Protein AF-A0A9Q4QYL6-F1 (afdb_monomer_lite)

Radius of gyration: 16.59 Å; chains: 1; bounding box: 46×30×39 Å

Foldseek 3Di:
DDPCPCVVVVPQDPVNVVVVVVVLVVLVVLLQVQLCVQLVDDNPDSVLLSVLSVPDDPVLSVLSNVCSNVLSVPPPDSVPSDDSNVCSNVVSSPDPSPD

Structure (mmCIF, N/CA/C/O backbone):
data_AF-A0A9Q4QYL6-F1
#
_entry.id   AF-A0A9Q4QYL6-F1
#
loop_
_atom_site.group_PDB
_atom_site.id
_atom_site.type_symbol
_atom_site.label_atom_id
_atom_site.label_alt_id
_atom_site.label_comp_id
_atom_site.label_asym_id
_atom_site.label_entity_id
_atom_site.label_seq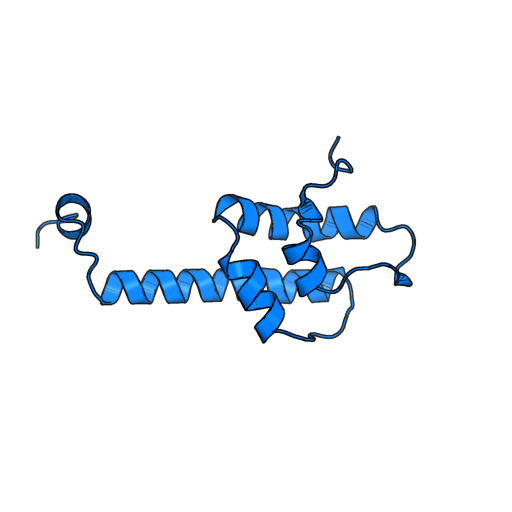_id
_atom_site.pdbx_PDB_ins_code
_atom_site.Cartn_x
_atom_site.Cartn_y
_atom_site.Cartn_z
_atom_site.occupancy
_atom_site.B_iso_or_equiv
_atom_site.auth_seq_id
_atom_site.auth_comp_id
_atom_site.auth_asym_id
_atom_site.auth_atom_id
_atom_site.pdbx_PDB_model_num
ATOM 1 N N . HIS A 1 1 ? -30.473 17.596 16.532 1.00 58.88 1 HIS A N 1
ATOM 2 C CA . HIS A 1 1 ? -29.278 16.796 16.208 1.00 58.88 1 HIS A CA 1
ATOM 3 C C . HIS A 1 1 ? -28.068 17.640 16.588 1.00 58.88 1 HIS A C 1
ATOM 5 O O . HIS A 1 1 ? -27.962 18.751 16.084 1.00 58.88 1 HIS A O 1
ATOM 11 N N . ILE A 1 2 ? -27.265 17.219 17.570 1.00 56.31 2 ILE A N 1
ATOM 12 C CA . ILE A 1 2 ? -26.062 17.962 17.978 1.00 56.31 2 ILE A CA 1
ATOM 13 C C . ILE A 1 2 ? -24.934 17.498 17.062 1.00 56.31 2 ILE A C 1
ATOM 15 O O . ILE A 1 2 ? -24.538 16.336 17.123 1.00 56.31 2 ILE A O 1
ATOM 19 N N . ASN A 1 3 ? -24.439 18.390 16.206 1.00 58.41 3 ASN A N 1
ATOM 20 C CA . ASN A 1 3 ? -23.266 18.102 15.387 1.00 58.41 3 ASN A CA 1
ATOM 21 C C . ASN A 1 3 ? -22.078 17.796 16.312 1.00 58.41 3 ASN A C 1
ATOM 23 O O . ASN A 1 3 ? -21.848 18.522 17.279 1.00 58.41 3 ASN A O 1
ATOM 27 N N . ASN A 1 4 ? -21.313 16.748 15.993 1.00 62.00 4 ASN A N 1
ATOM 28 C CA . ASN A 1 4 ? -20.089 16.340 16.696 1.00 62.00 4 ASN A CA 1
ATOM 29 C C . ASN A 1 4 ? -20.252 15.599 18.047 1.00 62.00 4 ASN A C 1
ATOM 31 O O . ASN A 1 4 ? -19.261 15.428 18.753 1.00 62.00 4 ASN A O 1
ATOM 35 N N . TYR A 1 5 ? -21.443 15.108 18.417 1.00 65.88 5 TYR A N 1
ATOM 36 C CA . TYR A 1 5 ? -21.636 14.323 19.656 1.00 65.88 5 TYR A CA 1
ATOM 37 C C . TYR A 1 5 ? -20.708 13.090 19.747 1.00 65.88 5 TYR A C 1
ATOM 39 O O . TYR A 1 5 ? -20.103 12.831 20.790 1.00 65.88 5 TYR A O 1
ATOM 47 N N . ASP A 1 6 ? -20.514 12.393 18.628 1.00 67.75 6 ASP A N 1
ATOM 48 C CA . ASP A 1 6 ? -19.638 11.221 18.505 1.00 67.75 6 ASP A CA 1
ATOM 49 C C . ASP A 1 6 ? -18.153 11.552 18.763 1.00 67.75 6 ASP A C 1
ATOM 51 O O . ASP A 1 6 ? -17.402 10.714 19.263 1.00 67.75 6 ASP A O 1
ATOM 55 N N . PHE A 1 7 ? -17.724 12.785 18.459 1.00 62.66 7 PHE A N 1
ATOM 56 C CA . PHE A 1 7 ? -16.352 13.256 18.684 1.00 62.66 7 PHE A CA 1
ATOM 57 C C . PHE A 1 7 ? -16.066 13.496 20.173 1.00 62.66 7 PHE A C 1
ATOM 59 O O . PHE A 1 7 ? -15.002 13.125 20.660 1.00 62.66 7 PHE A O 1
ATOM 66 N N . TRP A 1 8 ? -17.027 14.061 20.913 1.00 60.59 8 TRP A N 1
ATOM 67 C CA . TRP A 1 8 ? -16.876 14.366 22.345 1.00 60.59 8 TRP A CA 1
ATOM 68 C C . TRP A 1 8 ? -17.076 13.156 23.260 1.00 60.59 8 TRP A C 1
ATOM 70 O O . TRP A 1 8 ? -16.551 13.130 24.369 1.00 60.59 8 TRP A O 1
ATOM 80 N N . THR A 1 9 ? -17.832 12.153 22.812 1.00 71.12 9 THR A N 1
ATOM 81 C CA . THR A 1 9 ? -18.150 10.963 23.618 1.00 71.12 9 THR A CA 1
ATOM 82 C C . THR A 1 9 ? -17.261 9.761 23.309 1.00 71.12 9 THR A C 1
ATOM 84 O O . THR A 1 9 ? -17.292 8.775 24.042 1.00 71.12 9 THR A O 1
ATOM 87 N N . GLY A 1 10 ? -16.485 9.799 22.218 1.00 65.75 10 GLY A N 1
ATOM 88 C CA . GLY A 1 10 ? -15.724 8.644 21.725 1.00 65.75 10 GLY A CA 1
ATOM 89 C C . GLY A 1 10 ? -16.609 7.493 21.222 1.00 65.75 10 GLY A C 1
ATOM 90 O O . GLY A 1 10 ? -16.106 6.478 20.730 1.00 65.75 10 GLY A O 1
ATOM 91 N N . CYS A 1 11 ? -17.932 7.644 21.300 1.00 65.50 11 CYS A N 1
ATOM 92 C CA . CYS A 1 11 ? -18.914 6.717 20.773 1.00 65.50 11 CYS A CA 1
ATOM 93 C C . CYS A 1 11 ? -19.117 7.021 19.290 1.00 65.50 11 CYS A C 1
ATOM 95 O O . CYS A 1 11 ? -20.054 7.704 18.902 1.00 65.50 11 CYS A O 1
ATOM 97 N N . ILE A 1 12 ? -18.212 6.513 18.453 1.00 69.19 12 ILE A N 1
ATOM 98 C CA . ILE A 1 12 ? -18.393 6.556 16.999 1.00 69.19 12 ILE A CA 1
ATOM 99 C C . ILE A 1 12 ? -19.633 5.722 16.662 1.00 69.19 12 ILE A C 1
ATOM 101 O O . ILE A 1 12 ? -19.633 4.513 16.942 1.00 69.19 12 ILE A O 1
ATOM 105 N N . SER A 1 13 ? -20.642 6.358 16.065 1.00 78.69 13 SER A N 1
ATOM 106 C CA . SER A 1 13 ? -21.838 5.692 15.549 1.00 78.69 13 SER A CA 1
ATOM 107 C C . SER A 1 13 ? -21.483 4.523 14.612 1.00 78.69 13 SER A C 1
ATOM 109 O O . SER A 1 13 ? -20.441 4.548 13.941 1.00 78.69 13 SER A O 1
ATOM 111 N N . PRO A 1 14 ? -22.298 3.453 14.572 1.00 77.25 14 PRO A N 1
ATOM 112 C CA . PRO A 1 14 ? -22.118 2.349 13.628 1.00 77.25 14 PRO A CA 1
ATOM 113 C C . PRO A 1 14 ? -21.946 2.828 12.181 1.00 77.25 14 PRO A C 1
ATOM 115 O O . PRO A 1 14 ? -21.085 2.314 11.471 1.00 77.25 14 PRO A O 1
ATOM 118 N N . GLU A 1 15 ? -22.692 3.861 11.790 1.00 79.00 15 GLU A N 1
ATOM 119 C CA . GLU A 1 15 ? -22.642 4.510 10.482 1.00 79.00 15 GLU A CA 1
ATOM 120 C C . GLU A 1 15 ? -21.251 5.090 10.200 1.00 79.00 15 GLU A C 1
ATOM 122 O O . GLU A 1 15 ? -20.618 4.718 9.214 1.00 79.00 15 GLU A O 1
ATOM 127 N N . ALA A 1 16 ? -20.702 5.896 11.114 1.00 77.00 16 ALA A N 1
ATOM 128 C CA . ALA A 1 16 ? -19.365 6.468 10.955 1.00 77.00 16 ALA A CA 1
ATOM 129 C C . ALA A 1 16 ? -18.244 5.405 10.984 1.00 77.00 16 ALA A C 1
ATOM 131 O O . ALA A 1 16 ? -17.163 5.605 10.422 1.00 77.00 16 ALA A O 1
ATOM 132 N N . ARG A 1 17 ? -18.462 4.246 11.627 1.00 73.62 17 ARG A N 1
ATOM 133 C CA . ARG A 1 17 ? -17.533 3.101 11.537 1.00 73.62 17 ARG A CA 1
ATOM 134 C C . ARG A 1 17 ? -17.592 2.432 10.167 1.00 73.62 17 ARG A C 1
ATOM 136 O O . ARG A 1 17 ? -16.546 2.032 9.656 1.00 73.62 17 ARG A O 1
ATOM 143 N N . GLU A 1 18 ? -18.784 2.290 9.601 1.00 77.62 18 GLU A N 1
ATOM 144 C CA . GLU A 1 18 ? -18.997 1.701 8.279 1.00 77.62 18 GLU A CA 1
ATOM 145 C C . GLU A 1 18 ? -18.411 2.598 7.182 1.00 77.62 18 GLU A C 1
ATOM 147 O O . GLU A 1 18 ? -17.665 2.120 6.329 1.00 77.62 18 GLU A O 1
ATOM 152 N N . GLU A 1 19 ? -18.629 3.912 7.277 1.00 74.62 19 GLU A N 1
ATOM 153 C CA . GLU A 1 19 ? -18.024 4.914 6.392 1.00 74.62 19 GLU A CA 1
ATOM 154 C C . GLU A 1 19 ? -16.497 4.841 6.412 1.00 74.62 19 GLU A C 1
ATOM 156 O O . GLU A 1 19 ? -15.871 4.766 5.359 1.00 74.62 19 GLU A O 1
ATOM 161 N N . LYS A 1 20 ? -15.879 4.754 7.598 1.00 74.00 20 LYS A N 1
ATOM 162 C CA . LYS A 1 20 ? -14.419 4.603 7.716 1.00 74.00 20 LYS A CA 1
ATOM 163 C C . LYS A 1 20 ? -13.898 3.302 7.105 1.00 74.00 20 LYS A C 1
ATOM 165 O O . LYS A 1 20 ? -12.790 3.282 6.573 1.00 74.00 20 LYS A O 1
ATOM 170 N N . LYS A 1 21 ? -14.645 2.196 7.199 1.00 75.38 21 LYS A N 1
ATOM 171 C CA . LYS A 1 21 ? -14.266 0.933 6.536 1.00 75.38 21 LYS A CA 1
ATOM 172 C C . LYS A 1 21 ? -14.382 1.050 5.020 1.00 75.38 21 LYS A C 1
ATOM 174 O O . LYS A 1 21 ? -13.513 0.546 4.313 1.00 75.38 21 LYS A O 1
ATOM 179 N N . LYS A 1 22 ? -15.436 1.714 4.542 1.00 78.19 22 LYS A N 1
ATOM 180 C CA . LYS A 1 22 ? -15.665 1.969 3.122 1.00 78.19 22 LYS A CA 1
ATOM 181 C C . LYS A 1 22 ? -14.562 2.852 2.539 1.00 78.19 22 LYS A C 1
ATOM 183 O O . LYS A 1 22 ? -13.921 2.423 1.589 1.00 78.19 22 LYS A O 1
ATOM 188 N N . GLU A 1 23 ? -14.260 3.981 3.184 1.00 78.44 23 GLU A N 1
ATOM 189 C CA . GLU A 1 23 ? -13.144 4.876 2.836 1.00 78.44 23 GLU A CA 1
ATOM 190 C C . GLU A 1 23 ? -11.832 4.082 2.739 1.00 78.44 23 GLU A C 1
ATOM 192 O O . GLU A 1 23 ? -11.162 4.104 1.713 1.00 78.44 23 GLU A O 1
ATOM 197 N N . LYS A 1 24 ? -11.492 3.290 3.767 1.00 75.31 24 LYS A N 1
ATOM 198 C CA . LYS A 1 24 ? -10.278 2.455 3.749 1.00 75.31 24 LYS A CA 1
ATOM 199 C C . LYS A 1 24 ? -10.243 1.455 2.594 1.00 75.31 24 LYS A C 1
ATOM 201 O O . LYS A 1 24 ? -9.163 1.186 2.070 1.00 75.31 24 LYS A O 1
ATOM 206 N N . SER A 1 25 ? -11.389 0.884 2.220 1.00 82.75 25 SER A N 1
ATOM 207 C CA . SER A 1 25 ? -11.458 -0.018 1.070 1.00 82.75 25 SER A CA 1
ATOM 208 C C . SER A 1 25 ? -11.238 0.728 -0.242 1.00 82.75 25 SER A C 1
ATOM 210 O O . SER A 1 25 ? -10.457 0.252 -1.055 1.00 82.75 25 SER A O 1
ATOM 212 N N . GLU A 1 26 ? -11.868 1.889 -0.423 1.00 91.75 26 GLU A N 1
ATOM 213 C CA . GLU A 1 26 ? -11.745 2.696 -1.643 1.00 91.75 26 GLU A CA 1
ATOM 214 C C . GLU A 1 26 ? -10.296 3.155 -1.868 1.00 91.75 26 GLU A C 1
ATOM 216 O O . GLU A 1 26 ? -9.777 3.029 -2.975 1.00 91.75 26 GLU A O 1
ATOM 221 N N . VAL A 1 27 ? -9.593 3.598 -0.816 1.00 94.88 27 VAL A N 1
ATOM 222 C CA . VAL A 1 27 ? -8.178 4.002 -0.939 1.00 94.88 27 VAL A CA 1
ATOM 223 C C . VAL A 1 27 ? -7.272 2.803 -1.245 1.00 94.88 27 VAL A C 1
ATOM 225 O O . VAL A 1 27 ? -6.352 2.921 -2.057 1.00 94.88 27 VAL A O 1
ATOM 228 N N . PHE A 1 28 ? -7.536 1.631 -0.654 1.00 96.69 28 PHE A N 1
ATOM 229 C CA . PHE A 1 28 ? -6.809 0.414 -1.025 1.00 96.69 28 PHE A CA 1
ATOM 230 C C . PHE A 1 28 ? -7.009 0.071 -2.502 1.00 96.69 28 PHE A C 1
ATOM 232 O O . PHE A 1 28 ? -6.050 -0.316 -3.163 1.00 96.69 28 PHE A O 1
ATOM 239 N N . ASP A 1 29 ? -8.230 0.196 -3.019 1.00 96.62 29 ASP A N 1
ATOM 240 C CA . ASP A 1 29 ? -8.528 -0.133 -4.412 1.00 96.62 29 ASP A CA 1
ATOM 241 C C . ASP A 1 29 ? -7.796 0.832 -5.370 1.00 96.62 29 ASP A C 1
ATOM 243 O O . ASP A 1 29 ? -7.209 0.378 -6.353 1.00 96.62 29 ASP A O 1
ATOM 247 N N . VAL A 1 30 ? -7.679 2.123 -5.019 1.00 97.19 30 VAL A N 1
ATOM 248 C CA . VAL A 1 30 ? -6.829 3.095 -5.743 1.00 97.19 30 VAL A CA 1
ATOM 249 C C . VAL A 1 30 ? -5.363 2.660 -5.761 1.00 97.19 30 VAL A C 1
ATOM 251 O O . VAL A 1 30 ? -4.740 2.630 -6.824 1.00 97.19 30 VAL A O 1
ATOM 254 N N . PHE A 1 31 ? -4.803 2.296 -4.602 1.00 97.69 31 PHE A N 1
ATOM 255 C CA . PHE A 1 31 ? -3.448 1.744 -4.532 1.00 97.69 31 PHE A CA 1
ATOM 256 C C . PHE A 1 31 ? -3.312 0.496 -5.411 1.00 97.69 31 PHE A C 1
ATOM 258 O O . PHE A 1 31 ? -2.355 0.363 -6.173 1.00 97.69 31 PHE A O 1
ATOM 265 N N . TRP A 1 32 ? -4.272 -0.420 -5.308 1.00 97.62 32 TRP A N 1
ATOM 266 C CA . TRP A 1 32 ? -4.246 -1.711 -5.974 1.00 97.62 32 TRP A CA 1
ATOM 267 C C . TRP A 1 32 ? -4.262 -1.568 -7.491 1.00 97.62 32 TRP A C 1
ATOM 269 O O . TRP A 1 32 ? -3.508 -2.257 -8.180 1.00 97.62 32 TRP A O 1
ATOM 279 N N . ASP A 1 33 ? -5.085 -0.669 -8.015 1.00 96.88 33 ASP A N 1
ATOM 280 C CA . ASP A 1 33 ? -5.168 -0.420 -9.446 1.00 96.88 33 ASP A CA 1
ATOM 281 C C . ASP A 1 33 ? -3.922 0.305 -9.951 1.00 96.88 33 ASP A C 1
ATOM 283 O O . ASP A 1 33 ? -3.255 -0.220 -10.848 1.00 96.88 33 ASP A O 1
ATOM 287 N N . LYS A 1 34 ? -3.526 1.409 -9.300 1.00 96.81 34 LYS A N 1
ATOM 288 C CA . LYS A 1 34 ? -2.341 2.183 -9.697 1.00 96.81 34 LYS A CA 1
ATOM 289 C C . LYS A 1 34 ? -1.073 1.331 -9.675 1.00 96.81 34 LYS A C 1
ATOM 291 O O . LYS A 1 34 ? -0.300 1.348 -10.626 1.00 96.81 34 LYS A O 1
ATOM 296 N N . TYR A 1 35 ? -0.874 0.526 -8.629 1.00 96.56 35 TYR A N 1
ATOM 297 C CA . TYR A 1 35 ? 0.306 -0.332 -8.514 1.00 96.56 35 TYR A CA 1
ATOM 298 C C . TYR A 1 35 ? 0.443 -1.287 -9.698 1.00 96.56 35 TYR A C 1
ATOM 300 O O . TYR A 1 35 ? 1.522 -1.415 -10.271 1.00 96.56 35 TYR A O 1
ATOM 308 N N . HIS A 1 36 ? -0.640 -1.967 -10.076 1.00 96.00 36 HIS A N 1
ATOM 309 C CA . HIS A 1 36 ? -0.579 -2.970 -11.138 1.00 96.00 36 HIS A CA 1
ATOM 310 C C . HIS A 1 36 ? -0.578 -2.345 -12.535 1.00 96.00 36 HIS A C 1
ATOM 312 O O . HIS A 1 36 ? 0.000 -2.942 -13.443 1.00 96.00 36 HIS A O 1
ATOM 318 N N . GLU A 1 37 ? -1.156 -1.153 -12.700 1.00 95.25 37 GLU A N 1
ATOM 319 C CA . GLU A 1 37 ? -1.026 -0.356 -13.921 1.00 95.25 37 GLU A CA 1
ATOM 320 C C . GLU A 1 37 ? 0.428 0.083 -14.143 1.00 95.25 37 GLU A C 1
ATOM 322 O O . GLU A 1 37 ? 0.993 -0.187 -15.202 1.00 95.25 37 GLU A O 1
ATOM 327 N N . THR A 1 38 ? 1.074 0.664 -13.125 1.00 93.75 38 THR A N 1
ATOM 328 C CA . THR A 1 38 ? 2.465 1.129 -13.225 1.00 93.75 38 THR A CA 1
ATOM 329 C C . THR A 1 38 ? 3.452 -0.030 -13.370 1.00 93.75 38 THR A C 1
ATOM 331 O O . THR A 1 38 ? 4.308 -0.020 -14.250 1.00 93.75 38 THR A O 1
ATOM 334 N N . MET A 1 39 ? 3.337 -1.055 -12.522 1.00 91.00 39 MET A N 1
ATOM 335 C CA . MET A 1 39 ? 4.318 -2.145 -12.438 1.00 91.00 39 MET A CA 1
ATOM 336 C C . MET A 1 39 ? 4.133 -3.221 -13.520 1.00 91.00 39 MET A C 1
ATOM 338 O O . MET A 1 39 ? 4.985 -4.102 -13.656 1.00 91.00 39 MET A O 1
ATOM 342 N N . GLN A 1 40 ? 3.005 -3.201 -14.244 1.00 89.56 40 GLN A N 1
ATOM 343 C CA . GLN A 1 40 ? 2.609 -4.206 -15.244 1.00 89.56 40 GLN A CA 1
ATOM 344 C C . GLN A 1 40 ? 2.703 -5.654 -14.723 1.00 89.5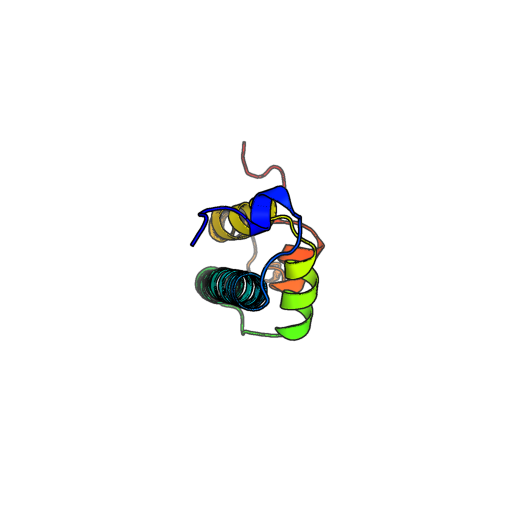6 40 GLN A C 1
ATOM 346 O O . GLN A 1 40 ? 3.062 -6.591 -15.442 1.00 89.56 40 GLN A O 1
ATOM 351 N N . LYS A 1 41 ? 2.397 -5.854 -13.435 1.00 86.06 41 LYS A N 1
ATOM 352 C CA . LYS A 1 41 ? 2.364 -7.172 -12.785 1.00 86.06 41 LYS A CA 1
ATOM 353 C C . LYS A 1 41 ? 0.923 -7.685 -12.684 1.00 86.06 41 LYS A C 1
ATOM 355 O O . LYS A 1 41 ? -0.011 -6.890 -12.595 1.00 86.06 41 LYS A O 1
ATOM 360 N N . PRO A 1 42 ? 0.708 -9.011 -12.649 1.00 89.81 42 PRO A N 1
ATOM 361 C CA . PRO A 1 42 ? -0.613 -9.566 -12.386 1.00 89.81 42 PRO A CA 1
ATOM 362 C C . PRO A 1 42 ? -1.053 -9.296 -10.941 1.00 89.81 42 PRO A C 1
ATOM 364 O O . PRO A 1 42 ? -0.259 -9.394 -10.005 1.00 89.81 42 PRO A O 1
ATOM 367 N N . LYS A 1 43 ? -2.350 -9.029 -10.758 1.00 93.56 43 LYS A N 1
ATOM 368 C CA . LYS A 1 43 ? -3.002 -8.841 -9.452 1.00 93.56 43 LYS A CA 1
ATOM 369 C C . LYS A 1 43 ? -2.994 -10.148 -8.649 1.00 93.56 43 LYS A C 1
ATOM 371 O O . LYS A 1 43 ? -3.891 -10.976 -8.790 1.00 93.56 43 LYS A O 1
ATOM 376 N N . GLN A 1 44 ? -1.976 -10.349 -7.809 1.00 91.69 44 GLN A N 1
ATOM 377 C CA . GLN A 1 44 ? -1.780 -11.571 -7.014 1.00 91.69 44 GLN A CA 1
ATOM 378 C C . GLN A 1 44 ? -1.722 -11.289 -5.511 1.00 91.69 44 GLN A C 1
ATOM 380 O O . GLN A 1 44 ? -1.203 -10.271 -5.068 1.00 91.69 44 GLN A O 1
ATOM 385 N N . TYR A 1 45 ? -2.195 -12.243 -4.704 1.00 93.69 45 TYR A N 1
ATOM 386 C CA . TYR A 1 45 ? -2.127 -12.178 -3.239 1.00 93.69 45 TYR A CA 1
ATOM 387 C C . TYR A 1 45 ? -2.847 -10.965 -2.616 1.00 93.69 45 TYR A C 1
ATOM 389 O O . TYR A 1 45 ? -2.393 -10.434 -1.603 1.00 93.69 45 TYR A O 1
ATOM 397 N N . VAL A 1 46 ? -4.001 -10.562 -3.163 1.00 95.12 46 VAL A N 1
ATOM 398 C CA . VAL A 1 46 ? -4.801 -9.417 -2.673 1.00 95.12 46 VAL A CA 1
ATOM 399 C C . VAL A 1 46 ? -5.077 -9.470 -1.164 1.00 95.12 46 VAL A C 1
ATOM 401 O O . VAL A 1 46 ? -4.932 -8.466 -0.474 1.00 95.12 46 VAL A O 1
ATOM 404 N N . ALA A 1 47 ? -5.379 -10.651 -0.611 1.00 95.50 47 ALA A N 1
ATOM 405 C CA . ALA A 1 47 ? -5.616 -10.816 0.825 1.00 95.50 47 ALA A CA 1
ATOM 406 C C . ALA A 1 47 ? -4.362 -10.518 1.664 1.00 95.50 47 ALA A C 1
ATOM 408 O O . ALA A 1 47 ? -4.460 -9.971 2.760 1.00 95.50 47 ALA A O 1
ATOM 409 N N . ARG A 1 48 ? -3.173 -10.856 1.150 1.00 96.94 48 ARG A N 1
ATOM 410 C CA . ARG A 1 48 ? -1.901 -10.518 1.796 1.00 96.94 48 ARG A CA 1
ATOM 411 C C . ARG A 1 48 ? -1.622 -9.022 1.676 1.00 96.94 48 ARG A C 1
ATOM 413 O O . ARG A 1 48 ? -1.250 -8.418 2.669 1.00 96.94 48 ARG A O 1
ATOM 420 N N . ALA A 1 49 ? -1.848 -8.429 0.505 1.00 96.69 49 ALA A N 1
ATOM 421 C CA . ALA A 1 49 ? -1.670 -6.995 0.300 1.00 96.69 49 ALA A CA 1
ATOM 422 C C . ALA A 1 49 ? -2.588 -6.165 1.212 1.00 96.69 49 ALA A C 1
ATOM 424 O O . ALA A 1 49 ? -2.094 -5.254 1.863 1.00 96.69 49 ALA A O 1
ATOM 425 N N . ARG A 1 50 ? -3.872 -6.533 1.361 1.00 96.12 50 ARG A N 1
ATOM 426 C CA . ARG A 1 50 ? -4.782 -5.875 2.321 1.00 96.12 50 ARG A CA 1
ATOM 427 C C . ARG A 1 50 ? -4.279 -5.964 3.757 1.00 96.12 50 ARG A C 1
ATOM 429 O O . ARG A 1 50 ? -4.269 -4.965 4.458 1.00 96.12 50 ARG A O 1
ATOM 436 N N . ARG A 1 51 ? -3.793 -7.135 4.182 1.00 96.44 51 ARG A N 1
ATOM 437 C CA . ARG A 1 51 ? -3.226 -7.296 5.531 1.00 96.44 51 ARG A CA 1
ATOM 438 C C . ARG A 1 51 ? -2.017 -6.401 5.780 1.00 96.44 51 ARG A C 1
ATOM 440 O O . ARG A 1 51 ? -1.847 -5.952 6.905 1.00 96.44 51 ARG A O 1
ATOM 447 N N . GLU A 1 52 ? -1.157 -6.198 4.784 1.00 97.75 52 GLU A N 1
ATOM 448 C CA . GLU A 1 52 ? -0.022 -5.277 4.919 1.00 97.75 52 GLU A CA 1
ATOM 449 C C . GLU A 1 52 ? -0.479 -3.813 4.858 1.00 97.75 52 GLU A C 1
ATOM 451 O O . GLU A 1 52 ? -0.015 -3.003 5.652 1.00 97.75 52 GLU A O 1
ATOM 456 N N . TRP A 1 53 ? -1.452 -3.491 4.003 1.00 97.31 53 TRP A N 1
ATOM 457 C CA . TRP A 1 53 ? -2.064 -2.163 3.898 1.00 97.31 53 TRP A CA 1
ATOM 458 C C . TRP A 1 53 ? -2.714 -1.693 5.204 1.00 97.31 53 TRP A C 1
ATOM 460 O O . TRP A 1 53 ? -2.533 -0.549 5.617 1.00 97.31 53 TRP A O 1
ATOM 470 N N . ASP A 1 54 ? -3.432 -2.585 5.888 1.00 94.88 54 ASP A N 1
ATOM 471 C CA . ASP A 1 54 ? -4.126 -2.282 7.144 1.00 94.88 54 ASP A CA 1
ATOM 472 C C . ASP A 1 54 ? -3.170 -1.955 8.306 1.00 94.88 54 ASP A C 1
ATOM 474 O O . ASP A 1 54 ? -3.609 -1.409 9.320 1.00 94.88 54 ASP A O 1
ATOM 478 N N . LYS A 1 55 ? -1.874 -2.276 8.174 1.00 95.62 55 LYS A N 1
ATOM 479 C CA . LYS A 1 55 ? -0.834 -1.928 9.158 1.00 95.62 55 LYS A CA 1
ATOM 480 C C . LYS A 1 55 ? -0.270 -0.520 8.961 1.00 95.62 55 LYS A C 1
ATOM 482 O O . LYS A 1 55 ? 0.413 -0.034 9.858 1.00 95.62 55 LYS A O 1
ATOM 487 N N . LEU A 1 56 ? -0.507 0.097 7.805 1.00 95.38 56 LEU A N 1
ATOM 488 C CA . LEU A 1 56 ? 0.014 1.417 7.466 1.00 95.38 56 LEU A CA 1
ATOM 489 C C . LEU A 1 56 ? -0.852 2.529 8.072 1.00 95.38 56 LEU A C 1
ATOM 491 O O . LEU A 1 56 ? -2.074 2.386 8.196 1.00 95.38 56 LEU A O 1
ATOM 495 N N . THR A 1 57 ? -0.231 3.657 8.422 1.00 94.44 57 THR A N 1
ATOM 496 C CA . THR A 1 57 ? -0.979 4.881 8.761 1.00 94.44 57 THR A CA 1
ATOM 497 C C . THR A 1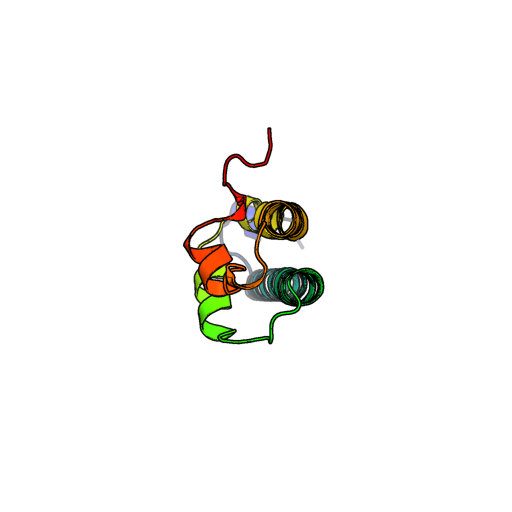 57 ? -1.616 5.497 7.509 1.00 94.44 57 THR A C 1
ATOM 499 O O . THR A 1 57 ? -1.270 5.130 6.387 1.00 94.44 57 THR A O 1
ATOM 502 N N . LYS A 1 58 ? -2.549 6.451 7.667 1.00 92.81 58 LYS A N 1
ATOM 503 C CA . LYS A 1 58 ? -3.151 7.143 6.508 1.00 92.81 58 LYS A CA 1
ATOM 504 C C . LYS A 1 58 ? -2.085 7.862 5.671 1.00 92.81 58 LYS A C 1
ATOM 506 O O . LYS A 1 58 ? -2.159 7.865 4.447 1.00 92.81 58 LYS A O 1
ATOM 511 N N . GLU A 1 59 ? -1.084 8.427 6.334 1.00 94.38 59 GLU A N 1
ATOM 512 C CA . GLU A 1 59 ? 0.047 9.106 5.707 1.00 94.38 59 GLU A CA 1
ATOM 513 C C . GLU A 1 59 ? 0.897 8.108 4.919 1.00 94.38 59 GLU A C 1
ATOM 515 O O . GLU A 1 59 ? 1.165 8.329 3.745 1.00 94.38 59 GLU A O 1
ATOM 520 N N . GLU A 1 60 ? 1.244 6.965 5.519 1.00 95.75 60 GLU A N 1
ATOM 521 C CA . GLU A 1 60 ? 2.006 5.913 4.839 1.00 95.75 60 GLU A CA 1
ATOM 522 C C . GLU A 1 60 ? 1.254 5.322 3.643 1.00 95.75 60 GLU A C 1
ATOM 524 O O . GLU A 1 60 ? 1.867 5.048 2.618 1.00 95.75 60 GLU A O 1
ATOM 529 N N . GLN A 1 61 ? -0.067 5.158 3.744 1.00 96.81 61 GLN A N 1
ATOM 530 C CA . GLN A 1 61 ? -0.917 4.726 2.631 1.00 96.81 61 GLN A CA 1
ATOM 531 C C . GLN A 1 61 ? -0.868 5.718 1.466 1.00 96.81 61 GLN A C 1
ATOM 533 O O . GLN A 1 61 ? -0.715 5.313 0.313 1.00 96.81 61 GLN A O 1
ATOM 538 N N . GLN A 1 62 ? -0.956 7.017 1.758 1.00 96.06 62 GLN A N 1
ATOM 539 C CA . GLN A 1 62 ? -0.865 8.047 0.729 1.00 96.06 62 GLN A CA 1
ATOM 540 C C . GLN A 1 62 ? 0.534 8.092 0.102 1.00 96.06 62 GLN A C 1
ATOM 542 O O . GLN A 1 62 ? 0.653 8.127 -1.123 1.00 96.06 62 GLN A O 1
ATOM 547 N N . THR A 1 63 ? 1.592 8.024 0.912 1.00 95.75 63 THR A N 1
ATOM 548 C CA . THR A 1 63 ? 2.980 7.952 0.434 1.00 95.75 63 THR A CA 1
ATOM 549 C C . THR A 1 63 ? 3.200 6.719 -0.445 1.00 95.75 63 THR A C 1
ATOM 551 O O . THR A 1 63 ? 3.778 6.825 -1.525 1.00 95.75 63 THR A O 1
ATOM 554 N N . ALA A 1 64 ? 2.651 5.567 -0.050 1.00 96.62 64 ALA A N 1
ATOM 555 C CA . ALA A 1 64 ? 2.702 4.336 -0.830 1.00 96.62 64 ALA A CA 1
ATOM 556 C C . ALA A 1 64 ? 2.013 4.453 -2.196 1.00 96.62 64 ALA A C 1
ATOM 558 O O . ALA A 1 64 ? 2.405 3.750 -3.114 1.00 96.62 64 ALA A O 1
ATOM 559 N N . ILE A 1 65 ? 0.999 5.311 -2.358 1.00 96.88 65 ILE A N 1
ATOM 560 C CA . ILE A 1 65 ? 0.357 5.585 -3.658 1.00 96.88 65 ILE A CA 1
ATOM 561 C C . ILE A 1 65 ? 1.171 6.593 -4.479 1.00 96.88 65 ILE A C 1
ATOM 563 O O . ILE A 1 65 ? 1.296 6.465 -5.705 1.00 96.88 65 ILE A O 1
ATOM 567 N N . ASN A 1 66 ? 1.707 7.615 -3.816 1.00 95.19 66 ASN A N 1
ATOM 568 C CA . ASN A 1 66 ? 2.445 8.693 -4.465 1.00 95.19 66 ASN A CA 1
ATOM 569 C C . ASN A 1 66 ? 3.750 8.175 -5.080 1.00 95.19 66 ASN A C 1
ATOM 571 O O . ASN A 1 66 ? 4.043 8.491 -6.229 1.00 95.19 66 ASN A O 1
ATOM 575 N N . HIS A 1 67 ? 4.478 7.315 -4.365 1.00 94.31 67 HIS A N 1
ATOM 576 C CA . HIS A 1 67 ? 5.818 6.869 -4.760 1.00 94.31 67 HIS A CA 1
ATOM 577 C C . HIS A 1 67 ? 5.828 5.560 -5.573 1.00 94.31 67 HIS A C 1
ATOM 579 O O . HIS A 1 67 ? 6.876 4.941 -5.743 1.00 94.31 67 HIS A O 1
ATOM 585 N N . ILE A 1 68 ? 4.681 5.089 -6.085 1.00 94.50 68 ILE A N 1
ATOM 586 C CA . ILE A 1 68 ? 4.630 3.883 -6.941 1.00 94.50 68 ILE A CA 1
ATOM 587 C C . ILE A 1 68 ? 5.486 4.076 -8.196 1.00 94.50 68 ILE A C 1
ATOM 589 O O . ILE A 1 68 ? 6.296 3.214 -8.533 1.00 94.50 68 ILE A O 1
ATOM 593 N N . GLU A 1 69 ? 5.303 5.205 -8.880 1.00 92.06 69 GLU A N 1
ATOM 594 C CA . GLU A 1 69 ? 6.019 5.535 -10.116 1.00 92.06 69 GLU A CA 1
ATOM 595 C C . GLU A 1 69 ? 7.508 5.732 -9.863 1.00 92.06 69 GLU A C 1
ATOM 597 O O . GLU A 1 69 ? 8.337 5.205 -10.595 1.00 92.06 69 GLU A O 1
ATOM 602 N N . GLU A 1 70 ? 7.856 6.421 -8.785 1.00 89.94 70 GLU A N 1
ATOM 603 C CA . GLU A 1 70 ? 9.244 6.645 -8.404 1.00 89.94 70 GLU A CA 1
ATOM 604 C C . GLU A 1 70 ? 9.987 5.338 -8.128 1.00 89.94 70 GLU A C 1
ATOM 606 O O . GLU A 1 70 ? 11.068 5.111 -8.672 1.00 89.94 70 GLU A O 1
ATOM 611 N N . VAL A 1 71 ? 9.383 4.429 -7.358 1.00 89.75 71 VAL A N 1
ATOM 612 C CA . VAL A 1 71 ? 9.965 3.102 -7.121 1.00 89.75 71 VAL A CA 1
ATOM 613 C C . VAL A 1 71 ? 10.084 2.315 -8.427 1.00 89.75 71 VAL A C 1
ATOM 615 O O . VAL A 1 71 ? 11.067 1.599 -8.619 1.00 89.75 71 VAL A O 1
ATOM 618 N N . TYR A 1 72 ? 9.128 2.455 -9.348 1.00 90.31 72 TYR A N 1
ATOM 619 C CA . TYR A 1 72 ? 9.213 1.833 -10.668 1.00 90.31 72 TYR A CA 1
ATOM 620 C C . TYR A 1 72 ? 10.394 2.376 -11.486 1.00 90.31 72 TYR A C 1
ATOM 622 O O . TYR A 1 72 ? 11.193 1.583 -11.979 1.00 90.31 72 TYR A O 1
ATOM 630 N N . TYR A 1 73 ? 10.561 3.700 -11.576 1.00 88.25 73 TYR A N 1
ATOM 631 C CA . TYR A 1 73 ? 11.647 4.324 -12.342 1.00 88.25 73 TYR A CA 1
ATOM 632 C C . TYR A 1 73 ? 13.042 4.024 -11.782 1.00 88.25 73 TYR A C 1
ATOM 634 O O . TYR A 1 73 ? 13.988 3.885 -12.553 1.00 88.25 73 TYR A O 1
ATOM 642 N N . HIS A 1 74 ? 13.170 3.863 -10.464 1.00 86.25 74 HIS A N 1
ATOM 643 C CA . HIS A 1 74 ? 14.437 3.499 -9.821 1.00 86.25 74 HIS A CA 1
ATOM 644 C C . HIS A 1 74 ? 14.715 1.989 -9.821 1.00 86.25 74 HIS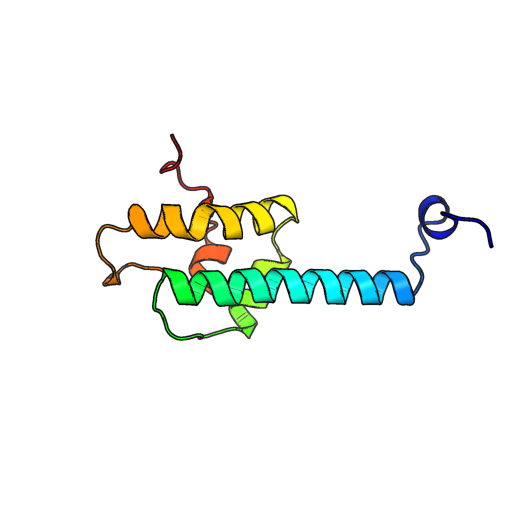 A C 1
ATOM 646 O O . HIS A 1 74 ? 15.834 1.549 -9.537 1.00 86.25 74 HIS A O 1
ATOM 652 N N . THR A 1 75 ? 13.725 1.167 -10.181 1.00 83.75 75 THR A N 1
ATOM 653 C CA . THR A 1 75 ? 13.920 -0.271 -10.366 1.00 83.75 75 THR A CA 1
ATOM 654 C C . THR A 1 75 ? 14.530 -0.528 -11.746 1.00 83.75 75 THR A C 1
ATOM 656 O O . THR A 1 75 ? 13.829 -0.748 -12.728 1.00 83.75 75 THR A O 1
ATOM 659 N N . ASN A 1 76 ? 15.865 -0.544 -11.808 1.00 73.94 76 ASN A N 1
ATOM 660 C CA . ASN A 1 76 ? 16.644 -0.710 -13.048 1.00 73.94 76 ASN A CA 1
ATOM 661 C C . ASN A 1 76 ? 16.344 -1.995 -13.842 1.00 73.94 76 ASN A C 1
ATOM 663 O O . ASN A 1 76 ? 16.638 -2.074 -15.034 1.00 73.94 76 ASN A O 1
ATOM 667 N N . ASP A 1 77 ? 15.798 -3.023 -13.194 1.00 82.38 77 ASP A N 1
ATOM 668 C CA . ASP A 1 77 ? 15.473 -4.290 -13.836 1.00 82.38 77 ASP A CA 1
ATOM 669 C C . ASP A 1 77 ? 14.086 -4.770 -13.395 1.00 82.38 77 ASP A C 1
ATOM 671 O O . ASP A 1 77 ? 13.837 -5.086 -12.230 1.00 82.38 77 ASP A O 1
ATOM 675 N N . THR A 1 78 ? 13.179 -4.856 -14.371 1.00 81.94 78 THR A N 1
ATOM 676 C CA . THR A 1 78 ? 11.756 -5.182 -14.195 1.00 81.94 78 THR A CA 1
ATOM 677 C C . THR A 1 78 ? 11.507 -6.569 -13.590 1.00 81.94 78 THR A C 1
ATOM 679 O O . THR A 1 78 ? 10.408 -6.864 -13.093 1.00 81.94 78 THR A O 1
ATOM 682 N N . ARG A 1 79 ? 12.524 -7.440 -13.584 1.00 83.94 79 ARG A N 1
ATOM 683 C CA . ARG A 1 79 ? 12.494 -8.742 -12.903 1.00 83.94 79 ARG A CA 1
ATOM 684 C C . ARG A 1 79 ? 12.510 -8.604 -11.384 1.00 83.94 79 ARG A C 1
ATOM 686 O O . ARG A 1 79 ? 11.984 -9.486 -10.710 1.00 83.94 79 ARG A O 1
ATOM 693 N N . PHE A 1 80 ? 13.048 -7.503 -10.865 1.00 84.69 80 PHE A N 1
ATOM 694 C CA . PHE A 1 80 ? 13.136 -7.216 -9.432 1.00 84.69 80 PHE A CA 1
ATOM 695 C C . PHE A 1 80 ? 12.027 -6.295 -8.921 1.00 84.69 80 PHE A C 1
ATOM 697 O O . PHE A 1 80 ? 12.031 -5.944 -7.745 1.00 84.69 80 PHE A O 1
ATOM 704 N N . ILE A 1 81 ? 11.047 -5.951 -9.765 1.00 88.38 81 ILE A N 1
ATOM 705 C CA . ILE A 1 81 ? 9.835 -5.268 -9.311 1.00 88.38 81 ILE A CA 1
ATOM 706 C C . ILE A 1 81 ? 9.158 -6.137 -8.237 1.00 88.38 81 ILE A C 1
ATOM 708 O O . ILE A 1 81 ? 8.791 -7.285 -8.534 1.00 88.38 81 ILE A O 1
ATOM 712 N N . PRO 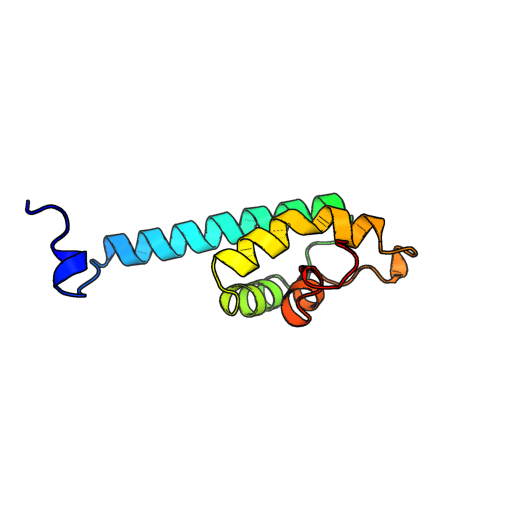A 1 82 ? 8.986 -5.625 -7.003 1.00 90.06 82 PRO A N 1
ATOM 713 C CA . PRO A 1 82 ? 8.375 -6.391 -5.930 1.00 90.06 82 PRO A CA 1
ATOM 714 C C . PRO A 1 82 ? 6.909 -6.719 -6.244 1.00 90.06 82 PRO A C 1
ATOM 716 O O . PRO A 1 82 ? 6.278 -6.144 -7.124 1.00 90.06 82 PRO A O 1
ATOM 719 N N . LEU A 1 83 ? 6.338 -7.671 -5.509 1.00 93.56 83 LEU A N 1
ATOM 720 C CA . LEU A 1 83 ? 4.884 -7.835 -5.468 1.00 93.56 83 LEU A CA 1
ATOM 721 C C . LEU A 1 83 ? 4.278 -6.705 -4.628 1.00 93.56 83 LEU A C 1
ATOM 723 O O . LEU A 1 83 ? 4.910 -6.275 -3.664 1.00 93.56 83 LEU A O 1
ATOM 727 N N . ALA A 1 84 ? 3.022 -6.326 -4.881 1.00 95.75 84 ALA A N 1
ATOM 728 C CA . ALA A 1 84 ? 2.326 -5.290 -4.106 1.00 95.75 84 ALA A CA 1
ATOM 729 C C . ALA A 1 84 ? 2.393 -5.536 -2.586 1.00 95.75 84 ALA A C 1
ATOM 731 O O . ALA A 1 84 ? 2.677 -4.636 -1.805 1.00 95.75 84 ALA A O 1
ATOM 732 N N . ALA A 1 85 ? 2.213 -6.787 -2.149 1.00 95.69 85 ALA A N 1
ATOM 733 C CA . ALA A 1 85 ? 2.329 -7.139 -0.735 1.00 95.69 85 ALA A CA 1
ATOM 734 C C . ALA A 1 85 ? 3.756 -6.966 -0.181 1.00 95.69 85 ALA A C 1
ATOM 736 O O . ALA A 1 85 ? 3.913 -6.589 0.975 1.00 95.69 85 ALA A O 1
ATOM 737 N N . THR A 1 86 ? 4.789 -7.250 -0.979 1.00 94.56 86 THR A N 1
ATOM 738 C CA . THR A 1 86 ? 6.196 -7.058 -0.587 1.00 94.56 86 THR A CA 1
ATOM 739 C C . THR A 1 86 ? 6.540 -5.571 -0.537 1.00 94.56 86 THR A C 1
ATOM 741 O O . THR A 1 86 ? 7.133 -5.125 0.436 1.00 94.56 86 THR A O 1
ATOM 744 N N . TYR A 1 87 ? 6.079 -4.798 -1.523 1.00 95.12 87 TYR A N 1
ATOM 745 C CA . TYR A 1 87 ? 6.208 -3.342 -1.567 1.00 95.12 87 TYR A CA 1
ATOM 746 C C . TYR A 1 87 ? 5.662 -2.669 -0.301 1.00 95.12 87 TYR A C 1
ATOM 748 O O . TYR A 1 87 ? 6.343 -1.838 0.296 1.00 95.12 87 TYR A O 1
ATOM 756 N N . LEU A 1 88 ? 4.466 -3.077 0.142 1.00 96.44 88 LEU A N 1
ATOM 757 C CA . LEU A 1 88 ? 3.853 -2.575 1.374 1.00 96.44 88 LEU A CA 1
ATOM 758 C C . LEU A 1 88 ? 4.584 -3.069 2.630 1.00 96.44 88 LEU A C 1
ATOM 760 O O . LEU A 1 88 ? 4.874 -2.277 3.522 1.00 96.44 88 LEU A O 1
ATOM 764 N N . LYS A 1 89 ? 4.898 -4.371 2.696 1.00 96.06 89 LYS A N 1
ATOM 765 C CA . LYS A 1 89 ? 5.557 -5.002 3.852 1.00 96.06 89 LYS A CA 1
ATOM 766 C C . LYS A 1 89 ? 6.912 -4.367 4.158 1.00 96.06 89 LYS A C 1
ATOM 768 O O . LYS A 1 89 ? 7.208 -4.099 5.318 1.00 96.06 89 LYS A O 1
ATOM 773 N N . ASP A 1 90 ? 7.728 -4.177 3.127 1.00 94.19 90 ASP A N 1
ATOM 774 C CA . ASP A 1 90 ? 9.094 -3.671 3.267 1.00 94.19 90 ASP A CA 1
ATOM 775 C C . ASP A 1 90 ? 9.139 -2.136 3.195 1.00 94.19 90 ASP A C 1
ATOM 777 O O . ASP A 1 90 ? 10.214 -1.552 3.259 1.00 94.19 90 ASP A O 1
ATOM 781 N N . LYS A 1 91 ? 7.969 -1.486 3.077 1.00 94.50 91 LYS A N 1
ATOM 782 C CA . LYS A 1 91 ? 7.807 -0.035 2.937 1.00 94.50 91 LYS A CA 1
ATOM 783 C C . LYS A 1 91 ? 8.747 0.557 1.886 1.00 94.50 91 LYS A C 1
ATOM 785 O O . LYS A 1 91 ? 9.379 1.583 2.109 1.00 94.50 91 LYS A O 1
ATOM 790 N N . ALA A 1 92 ? 8.809 -0.080 0.716 1.00 92.00 92 ALA A N 1
ATOM 791 C CA . ALA A 1 92 ? 9.728 0.302 -0.360 1.00 92.00 92 ALA A CA 1
ATOM 792 C C . ALA A 1 92 ? 9.534 1.755 -0.844 1.00 92.00 92 ALA A C 1
ATOM 794 O O . ALA A 1 92 ? 10.454 2.349 -1.392 1.00 92.00 92 ALA A O 1
ATOM 795 N N . PHE A 1 93 ? 8.355 2.334 -0.598 1.00 92.50 93 PHE A N 1
ATOM 796 C CA . PHE A 1 93 ? 8.019 3.742 -0.832 1.00 92.50 93 PHE A CA 1
ATOM 797 C C . PHE A 1 93 ? 8.730 4.745 0.093 1.00 92.50 93 PHE A C 1
ATOM 799 O O . PHE A 1 93 ? 8.549 5.946 -0.083 1.00 92.50 93 PHE A O 1
ATOM 806 N N . LEU A 1 94 ? 9.487 4.275 1.088 1.00 91.56 94 LEU A N 1
ATOM 807 C CA . LEU A 1 94 ? 10.299 5.102 1.987 1.00 91.56 94 LEU A CA 1
ATOM 808 C C . LEU A 1 94 ? 11.802 5.023 1.684 1.00 91.56 94 LEU A C 1
ATOM 810 O O . LEU A 1 94 ? 12.585 5.649 2.393 1.00 91.56 94 LEU A O 1
ATOM 814 N N . ASN A 1 95 ? 12.222 4.230 0.694 1.00 82.94 95 ASN A N 1
ATOM 815 C CA . ASN A 1 95 ? 13.639 4.126 0.347 1.00 82.94 95 ASN A CA 1
ATOM 816 C C . ASN A 1 95 ? 14.170 5.465 -0.187 1.00 82.94 95 ASN A C 1
ATOM 818 O O . ASN A 1 95 ? 13.442 6.176 -0.866 1.00 82.94 95 ASN A O 1
ATOM 822 N N . GLU A 1 96 ? 15.451 5.754 0.061 1.00 64.62 96 GLU A N 1
ATOM 823 C CA . GLU A 1 96 ? 16.160 7.022 -0.221 1.00 64.62 96 GLU A CA 1
ATOM 824 C C . GLU A 1 96 ? 16.333 7.378 -1.717 1.00 64.62 96 GLU A C 1
ATOM 826 O O . GLU A 1 96 ? 17.193 8.170 -2.072 1.00 64.62 96 GLU A O 1
ATOM 831 N N . TYR A 1 97 ? 15.527 6.825 -2.626 1.00 60.25 97 TYR A N 1
ATOM 832 C CA . TYR A 1 97 ? 15.532 7.218 -4.044 1.00 60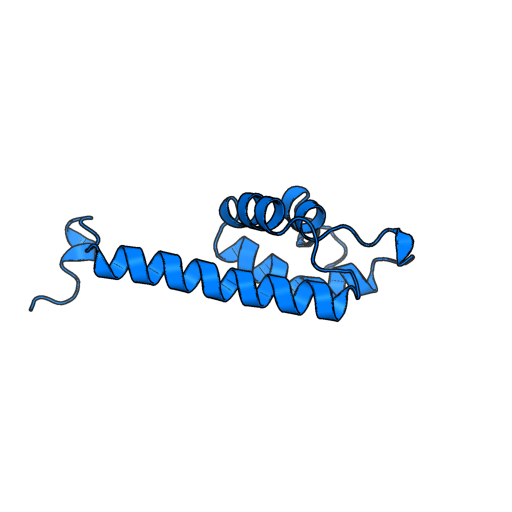.25 97 TYR A CA 1
ATOM 833 C C . TYR A 1 97 ? 14.857 8.585 -4.300 1.00 60.25 97 TYR A C 1
ATOM 835 O O . TYR A 1 97 ? 14.684 8.965 -5.452 1.00 60.25 97 TYR A O 1
ATOM 843 N N . ILE A 1 98 ? 14.481 9.280 -3.221 1.00 53.09 98 ILE A N 1
ATOM 844 C CA . ILE A 1 98 ? 13.631 10.478 -3.153 1.00 53.09 98 ILE A CA 1
ATOM 845 C C . ILE A 1 98 ? 14.451 11.646 -2.577 1.00 53.09 98 ILE A C 1
ATOM 847 O O . ILE A 1 98 ? 14.060 12.249 -1.575 1.00 53.09 98 ILE A O 1
ATOM 851 N N . ASP A 1 99 ? 15.634 11.893 -3.139 1.00 50.66 99 ASP A N 1
ATOM 852 C CA . ASP A 1 99 ? 16.512 13.021 -2.777 1.00 50.66 99 ASP A CA 1
ATOM 853 C C . ASP A 1 99 ? 16.590 14.028 -3.939 1.00 50.66 99 ASP A C 1
ATOM 855 O O . ASP A 1 99 ? 16.803 13.587 -5.096 1.00 50.66 99 ASP A O 1
#

Sequence (99 aa):
HINNYDFWTGCISPEAREEKKKEKSEVFDVFWDKYHETMQKPKQYVARARREWDKLTKEEQQTAINHIEEVYYHTNDTRFIPLAATYLKDKAFLNEYID

Secondary structure (DSSP, 8-state):
--TTHHHHH----HHHHHHHHHHHHHHHHHHHHHHHHHH------HHHHHHHHTTS-HHHHHHHHHTHHHHHHH-SSGGGPPPHHHHHHTTGGGSS---

pLDDT: mean 85.85, std 12.58, range [50.66, 97.75]

Organism: Parabacteroides distasonis (NCBI:txid823)